Protein AF-A0A5K0XW70-F1 (afdb_monomer)

Secondary structure (DSSP, 8-state):
-HHHHHHHHHHHHHHHHHHHHHHHHTT-HHHHHHHHHHHHHHSPPPHHHHHHHHHHHHHTT-HHHHHHHHHHHHTT---S-SSSS--------HHHHHHHHHHHHHTT-HHHHHHHHHHHHHTTPPP-HHHHHHHHHHHHHTT-

InterPro domains:
  IPR002885 Pentatricopeptide repeat [PF01535] (95-124)
  IPR002885 Pentatricopeptide repeat [PF13812] (11-59)
  IPR002885 Pentatricopeptide repeat [PS51375] (93-127)
  IPR002885 Pentatricopeptide repeat [TIGR00756] (14-41)
  IPR002885 Pentatricopeptide repeat [TIGR00756] (48-70)
  IPR002885 Pentatricopeptide repeat [TIGR00756] (95-128)
  IPR011990 Tetratricopeptide-like helical domain superfamily [G3DSA:1.25.40.10] (1-143)
  IPR044645 Pentatricopeptide repeat-containing protein DG1/EMB2279-like [PTHR46935] (1-144)

Nearest PDB structures (foldseek):
  5i9h-assembly1_A  TM=7.753E-01  e=1.391E-04  unidentified
  5i9f-assembly1_A  TM=7.756E-01  e=3.583E-04  unidentified
  8ruy-assembly1_B  TM=4.006E-01  e=8.888E-01  Chlamydomonas reinhardtii
  5xw7-assembly5_E  TM=4.960E-01  e=3.408E+00  Enterobacter sp. CJF-002
  8qca-assembly1_B  TM=3.851E-01  e=4.830E+00  Saccharomyces cerevisiae

Structure (mmCIF, N/CA/C/O backbone):
data_AF-A0A5K0XW70-F1
#
_entry.id   AF-A0A5K0XW70-F1
#
loop_
_atom_site.group_PDB
_atom_site.id
_atom_site.type_symbol
_atom_site.label_atom_id
_atom_site.label_alt_id
_atom_site.label_comp_id
_atom_site.label_asym_id
_atom_site.label_entity_id
_atom_site.label_seq_id
_atom_site.pdbx_PDB_ins_code
_atom_site.Cartn_x
_atom_site.Cartn_y
_atom_site.Cartn_z
_atom_site.occupancy
_atom_site.B_iso_or_equiv
_atom_site.auth_seq_id
_atom_site.auth_comp_id
_atom_site.auth_asym_id
_atom_site.auth_atom_id
_atom_site.pdbx_PDB_model_num
ATOM 1 N N . VAL A 1 1 ? 20.753 13.650 -26.832 1.00 48.81 1 VAL A N 1
ATOM 2 C CA . VAL A 1 1 ? 20.951 12.312 -26.222 1.00 48.81 1 VAL A CA 1
ATOM 3 C C . VAL A 1 1 ? 19.886 12.012 -25.160 1.00 48.81 1 VAL A C 1
ATOM 5 O O . VAL A 1 1 ? 19.232 10.984 -25.264 1.00 48.81 1 VAL A O 1
ATOM 8 N N . ASP A 1 2 ? 19.569 12.938 -24.247 1.00 45.81 2 ASP A N 1
ATOM 9 C CA . ASP A 1 2 ? 18.563 12.726 -23.178 1.00 45.81 2 ASP A CA 1
ATOM 10 C C . ASP A 1 2 ? 17.142 12.362 -23.642 1.00 45.81 2 ASP A C 1
ATOM 12 O O . ASP A 1 2 ? 16.477 11.529 -23.021 1.00 45.81 2 ASP A O 1
ATOM 16 N N . LYS A 1 3 ? 16.663 12.943 -24.753 1.00 50.72 3 LYS A N 1
ATOM 17 C CA . LYS A 1 3 ? 15.357 12.580 -25.337 1.00 50.72 3 LYS A CA 1
ATOM 18 C C . LYS A 1 3 ? 15.330 11.127 -25.829 1.00 50.72 3 LYS A C 1
ATOM 20 O O . LYS A 1 3 ? 14.329 10.450 -25.628 1.00 50.72 3 LYS A O 1
ATOM 25 N N . ILE A 1 4 ? 16.431 10.636 -26.399 1.00 51.78 4 ILE A N 1
ATOM 26 C CA . ILE A 1 4 ? 16.546 9.263 -26.919 1.00 51.78 4 ILE A CA 1
ATOM 27 C C . ILE A 1 4 ? 16.569 8.265 -25.748 1.00 51.78 4 ILE A C 1
ATOM 29 O O . ILE A 1 4 ? 15.829 7.283 -25.759 1.00 51.78 4 ILE A O 1
ATOM 33 N N . CYS A 1 5 ? 17.299 8.580 -24.670 1.00 53.72 5 CYS A N 1
ATOM 34 C CA . CYS A 1 5 ? 17.317 7.769 -23.447 1.00 53.72 5 CYS A CA 1
ATOM 35 C C . CYS A 1 5 ? 15.946 7.709 -22.746 1.00 53.72 5 CYS A C 1
ATOM 37 O O . CYS A 1 5 ? 15.550 6.653 -22.251 1.00 53.72 5 CYS A O 1
ATOM 39 N N . LYS A 1 6 ? 15.180 8.812 -22.719 1.00 53.56 6 LYS A N 1
ATOM 40 C CA . LYS A 1 6 ? 13.810 8.821 -22.164 1.00 53.56 6 LYS A CA 1
ATOM 41 C C . LYS A 1 6 ? 12.832 7.982 -22.994 1.00 53.56 6 LYS A C 1
ATOM 43 O O . LYS A 1 6 ? 11.982 7.309 -22.409 1.00 53.56 6 LYS A O 1
ATOM 48 N N . VAL A 1 7 ? 12.954 7.998 -24.325 1.00 58.62 7 VAL A N 1
ATOM 49 C CA . VAL A 1 7 ? 12.111 7.189 -25.224 1.00 58.62 7 VAL A CA 1
ATOM 50 C C . VAL A 1 7 ? 12.408 5.697 -25.070 1.00 58.62 7 VAL A C 1
ATOM 52 O O . VAL A 1 7 ? 11.467 4.917 -25.069 1.00 58.62 7 VAL A O 1
ATOM 55 N N . ALA A 1 8 ? 13.661 5.296 -24.835 1.00 62.38 8 ALA A N 1
ATOM 56 C CA . ALA A 1 8 ? 14.010 3.893 -24.586 1.00 62.38 8 ALA A CA 1
ATOM 57 C C . ALA A 1 8 ? 13.582 3.383 -23.190 1.00 62.38 8 ALA A C 1
ATOM 59 O O . ALA A 1 8 ? 13.227 2.217 -23.032 1.00 62.38 8 ALA A O 1
ATOM 60 N N . ARG A 1 9 ? 13.564 4.250 -22.164 1.00 66.69 9 ARG A N 1
ATOM 61 C CA . ARG A 1 9 ? 13.218 3.858 -20.780 1.00 66.69 9 ARG A CA 1
ATOM 62 C C . ARG A 1 9 ? 11.725 3.615 -20.546 1.00 66.69 9 ARG A C 1
ATOM 64 O O . ARG A 1 9 ? 11.379 2.757 -19.741 1.00 66.69 9 ARG A O 1
ATOM 71 N N . LYS A 1 10 ? 10.831 4.348 -21.218 1.00 69.00 10 LYS A N 1
ATOM 72 C CA . LYS A 1 10 ? 9.374 4.178 -21.036 1.00 69.00 10 LYS A CA 1
ATOM 73 C C . LYS A 1 10 ? 8.872 2.778 -21.446 1.00 69.00 10 LYS A C 1
ATOM 75 O O . LYS A 1 10 ? 8.194 2.159 -20.628 1.00 69.00 10 LYS A O 1
ATOM 80 N N . PRO A 1 11 ? 9.220 2.244 -22.634 1.00 77.31 11 PRO A N 1
ATOM 81 C CA . PRO A 1 11 ? 8.897 0.869 -23.015 1.00 77.31 11 PRO A CA 1
ATOM 82 C C . PRO A 1 11 ? 9.453 -0.163 -22.031 1.00 77.31 11 PRO A C 1
ATOM 84 O O . PRO A 1 11 ? 8.779 -1.144 -21.725 1.00 77.31 11 PRO A O 1
ATOM 87 N N . LEU A 1 12 ? 10.647 0.088 -21.481 1.00 84.00 12 LEU A N 1
ATOM 88 C CA . LEU A 1 12 ? 11.265 -0.795 -20.497 1.00 84.00 12 LEU A CA 1
ATOM 89 C C . LEU A 1 12 ? 10.443 -0.861 -19.202 1.00 84.00 12 LEU A C 1
ATOM 91 O O . LEU A 1 12 ? 10.170 -1.953 -18.715 1.00 84.00 12 LEU A O 1
ATOM 95 N N . VAL A 1 13 ? 9.989 0.288 -18.684 1.00 87.06 13 VAL A N 1
ATOM 96 C CA . VAL A 1 13 ? 9.105 0.336 -17.506 1.00 87.06 13 VAL A CA 1
ATOM 97 C C . VAL A 1 13 ? 7.819 -0.447 -17.756 1.00 87.06 13 VAL A C 1
ATOM 99 O O . VAL A 1 13 ? 7.488 -1.312 -16.958 1.00 87.06 13 VAL A O 1
ATOM 102 N N . VAL A 1 14 ? 7.139 -0.211 -18.884 1.00 87.44 14 VAL A N 1
ATOM 103 C CA . VAL A 1 14 ? 5.890 -0.919 -19.228 1.00 87.44 14 VAL A CA 1
ATOM 104 C C . VAL A 1 14 ? 6.105 -2.432 -19.315 1.00 87.44 14 VAL A C 1
ATOM 106 O O . VAL A 1 14 ? 5.287 -3.193 -18.802 1.00 87.44 14 VAL A O 1
ATOM 109 N N . THR A 1 15 ? 7.220 -2.866 -19.909 1.00 90.38 15 THR A N 1
ATOM 110 C CA . THR A 1 15 ? 7.564 -4.291 -20.036 1.00 90.38 15 THR A CA 1
ATOM 111 C C . THR A 1 15 ? 7.757 -4.933 -18.665 1.00 90.38 15 THR A C 1
ATOM 113 O O . TH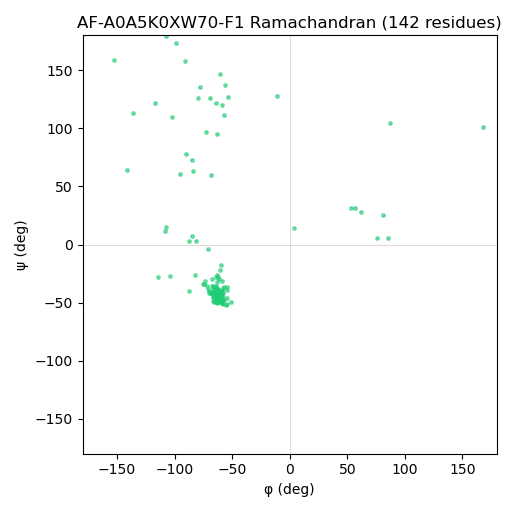R A 1 15 ? 7.126 -5.946 -18.372 1.00 90.38 15 THR A O 1
ATOM 116 N N . TYR A 1 16 ? 8.565 -4.324 -17.790 1.00 93.25 16 TYR A N 1
ATOM 117 C CA . TYR A 1 16 ? 8.768 -4.836 -16.433 1.00 93.25 16 TYR A CA 1
ATOM 118 C C . TYR A 1 16 ? 7.476 -4.835 -15.616 1.00 93.25 16 TYR A C 1
ATOM 120 O O . TYR A 1 16 ? 7.168 -5.844 -14.992 1.00 93.25 16 TYR A O 1
ATOM 128 N N . THR A 1 17 ? 6.686 -3.756 -15.651 1.00 91.00 17 THR A N 1
ATOM 129 C CA . THR A 1 17 ? 5.394 -3.708 -14.950 1.00 91.00 17 THR A CA 1
ATOM 130 C C . THR A 1 17 ? 4.456 -4.819 -15.435 1.00 91.00 17 THR A C 1
ATOM 132 O O . THR A 1 17 ? 3.777 -5.441 -14.622 1.00 91.00 17 THR A O 1
ATOM 135 N N . GLY A 1 18 ? 4.438 -5.107 -16.742 1.00 92.38 18 GLY A N 1
ATOM 136 C CA . GLY A 1 18 ? 3.666 -6.212 -17.313 1.00 92.38 18 GLY A CA 1
ATOM 137 C C . GLY A 1 18 ? 4.135 -7.587 -16.831 1.00 92.38 18 GLY A C 1
ATOM 138 O O . GLY A 1 18 ? 3.307 -8.405 -16.437 1.00 92.38 18 GLY A O 1
ATOM 139 N N . LEU A 1 19 ? 5.450 -7.824 -16.801 1.00 93.75 19 LEU A N 1
ATOM 140 C CA . LEU A 1 19 ? 6.033 -9.070 -16.290 1.00 93.75 19 LEU A CA 1
ATOM 141 C C . LEU A 1 19 ? 5.734 -9.271 -14.799 1.00 93.75 19 LEU A C 1
ATOM 143 O O . LEU A 1 19 ? 5.299 -10.350 -14.410 1.00 93.75 19 LEU A O 1
ATOM 147 N N . ILE A 1 20 ? 5.893 -8.224 -13.982 1.00 93.50 20 ILE A N 1
ATOM 148 C CA . ILE A 1 20 ? 5.551 -8.253 -12.551 1.00 93.50 20 ILE A CA 1
ATOM 149 C C . ILE A 1 20 ? 4.076 -8.628 -12.374 1.00 93.50 20 ILE A C 1
ATOM 151 O O . ILE A 1 20 ? 3.761 -9.529 -11.598 1.00 93.50 20 ILE A O 1
ATOM 155 N N . LYS A 1 21 ? 3.177 -7.989 -13.138 1.00 90.69 21 LYS A N 1
ATOM 156 C CA . LYS A 1 21 ? 1.743 -8.295 -13.101 1.00 90.69 21 LYS A CA 1
ATOM 157 C C . LYS A 1 21 ? 1.469 -9.760 -13.428 1.00 90.69 21 LYS A C 1
ATOM 159 O O . LYS A 1 21 ? 0.742 -10.408 -12.689 1.00 90.69 21 LYS A O 1
ATOM 164 N N . ALA A 1 22 ? 2.065 -10.288 -14.496 1.00 93.12 22 ALA A N 1
ATOM 165 C CA . ALA A 1 22 ? 1.877 -11.679 -14.902 1.00 93.12 22 ALA A CA 1
ATOM 166 C C . ALA A 1 22 ? 2.382 -12.674 -13.838 1.00 93.12 22 ALA A C 1
ATOM 168 O O . ALA A 1 22 ? 1.733 -13.690 -13.578 1.00 93.12 22 ALA A O 1
ATOM 169 N N . CYS A 1 23 ? 3.503 -12.374 -13.173 1.00 92.81 23 CYS A N 1
ATOM 170 C CA . CYS A 1 23 ? 3.988 -13.177 -12.051 1.00 92.81 23 CYS A CA 1
ATOM 171 C C . CYS A 1 23 ? 2.992 -13.176 -10.882 1.00 92.81 23 CYS A C 1
ATOM 173 O O . CYS A 1 23 ? 2.684 -14.233 -10.342 1.00 92.81 23 CYS A O 1
ATOM 175 N N . PHE A 1 24 ? 2.436 -12.019 -10.518 1.00 88.69 24 PHE A N 1
ATOM 176 C CA . PHE A 1 24 ? 1.458 -11.937 -9.430 1.00 88.69 24 PHE A CA 1
ATOM 177 C C . PHE A 1 24 ? 0.107 -12.563 -9.779 1.00 88.69 24 PHE A C 1
ATOM 179 O O . PHE A 1 24 ? -0.445 -13.290 -8.959 1.00 88.69 24 PHE A O 1
ATOM 186 N N . ASP A 1 25 ? -0.391 -12.369 -11.001 1.00 87.19 25 ASP A N 1
ATOM 187 C CA . ASP A 1 25 ? -1.634 -12.992 -11.474 1.00 87.19 25 ASP A CA 1
ATOM 188 C C . ASP A 1 25 ? -1.533 -14.531 -11.509 1.00 87.19 25 ASP A C 1
ATOM 190 O O . ASP A 1 25 ? -2.535 -15.221 -11.348 1.00 87.19 25 ASP A O 1
ATOM 194 N N . SER A 1 26 ? -0.323 -15.077 -11.690 1.00 90.19 26 SER A N 1
ATOM 195 C CA . SER A 1 26 ? -0.046 -16.522 -11.615 1.00 90.19 26 SER A CA 1
ATOM 196 C C . SER A 1 26 ? 0.276 -17.023 -10.199 1.00 90.19 26 SER A C 1
ATOM 198 O O . SER A 1 26 ? 0.580 -18.200 -10.021 1.00 90.19 26 SER A O 1
ATOM 200 N N . GLY A 1 27 ? 0.222 -16.150 -9.186 1.00 86.38 27 GLY A N 1
ATOM 201 C CA . GLY A 1 27 ? 0.523 -16.472 -7.787 1.00 86.38 27 GLY A CA 1
ATOM 202 C C . GLY A 1 27 ? 2.017 -16.610 -7.467 1.00 86.38 27 GLY A C 1
ATOM 203 O O . GLY A 1 27 ? 2.382 -16.960 -6.347 1.00 86.38 27 GLY A O 1
ATOM 204 N N . SER A 1 28 ? 2.900 -16.326 -8.427 1.00 91.12 28 SER A N 1
ATOM 205 C CA . SER A 1 28 ? 4.349 -16.465 -8.287 1.00 91.12 28 SER A CA 1
ATOM 206 C C . SER A 1 28 ? 4.995 -15.174 -7.772 1.00 91.12 28 SER A C 1
ATOM 208 O O . SER A 1 28 ? 5.603 -14.396 -8.513 1.00 91.12 28 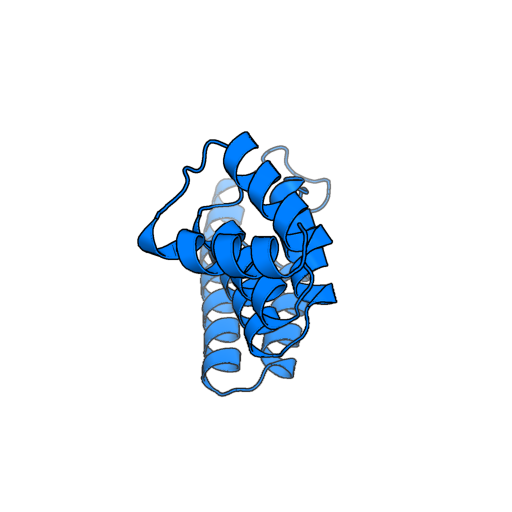SER A O 1
ATOM 210 N N . ILE A 1 29 ? 4.867 -14.945 -6.467 1.00 89.81 29 ILE A N 1
ATOM 211 C CA . ILE A 1 29 ? 5.363 -13.738 -5.787 1.00 89.81 29 ILE A CA 1
ATOM 212 C C . ILE A 1 29 ? 6.877 -13.610 -5.899 1.00 89.81 29 ILE A C 1
ATOM 214 O O . ILE A 1 29 ? 7.379 -12.528 -6.183 1.00 89.81 29 ILE A O 1
ATOM 218 N N . GLU A 1 30 ? 7.603 -14.709 -5.683 1.00 91.44 30 GLU A N 1
ATOM 219 C CA . GLU A 1 30 ? 9.068 -14.736 -5.695 1.00 91.44 30 GLU A CA 1
ATOM 220 C C . GLU A 1 30 ? 9.612 -14.257 -7.041 1.00 91.44 30 GLU A C 1
ATOM 222 O O . GLU A 1 30 ? 10.485 -13.389 -7.092 1.00 91.44 30 GLU A O 1
ATOM 227 N N . ASN A 1 31 ? 9.019 -14.738 -8.138 1.00 93.69 31 ASN A N 1
ATOM 228 C CA . ASN A 1 31 ? 9.366 -14.292 -9.482 1.00 93.69 31 ASN A CA 1
ATOM 229 C C . ASN A 1 31 ? 8.984 -12.823 -9.700 1.00 93.69 31 ASN A C 1
ATOM 231 O O . ASN A 1 31 ? 9.781 -12.064 -10.246 1.00 93.69 31 ASN A O 1
ATOM 235 N N . GLY A 1 32 ? 7.814 -12.384 -9.227 1.00 93.62 32 GLY A N 1
ATOM 236 C CA . GLY A 1 32 ? 7.415 -10.976 -9.313 1.00 93.62 32 GLY A CA 1
ATOM 237 C C . GLY A 1 32 ? 8.379 -10.045 -8.566 1.00 93.62 32 GLY A C 1
ATOM 238 O O . 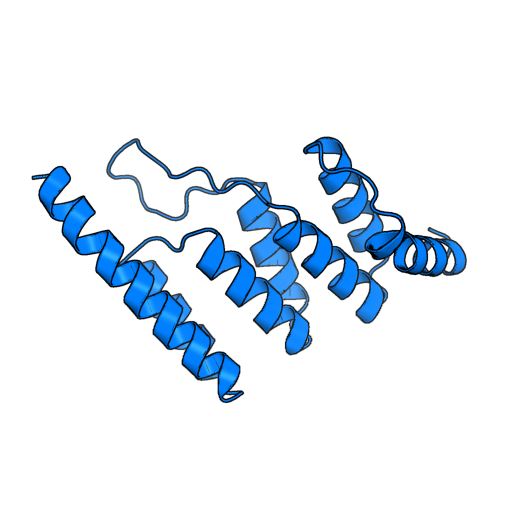GLY A 1 32 ? 8.805 -9.024 -9.110 1.00 93.62 32 GLY A O 1
ATOM 239 N N . MET A 1 33 ? 8.807 -10.432 -7.363 1.00 92.19 33 MET A N 1
ATOM 240 C CA . MET A 1 33 ? 9.821 -9.726 -6.576 1.00 92.19 33 MET A CA 1
ATOM 241 C C . MET A 1 33 ? 11.188 -9.734 -7.264 1.00 92.19 33 MET A C 1
ATOM 243 O O . MET A 1 33 ? 11.861 -8.703 -7.303 1.00 92.19 33 MET A O 1
ATOM 247 N N . TYR A 1 34 ? 11.596 -10.863 -7.849 1.00 93.56 34 TYR A N 1
ATOM 248 C CA . TYR A 1 34 ? 12.830 -10.958 -8.625 1.00 93.56 34 TYR A CA 1
ATOM 249 C C . TYR A 1 34 ? 12.820 -9.983 -9.807 1.00 93.56 34 TYR A C 1
ATOM 251 O O . TYR A 1 34 ? 13.761 -9.206 -9.979 1.00 93.56 34 TYR A O 1
ATOM 259 N N . VAL A 1 35 ? 11.732 -9.964 -10.583 1.00 93.94 35 VAL A N 1
ATOM 260 C CA . VAL A 1 35 ? 11.561 -9.061 -11.728 1.00 93.94 35 VAL A CA 1
ATOM 261 C C . VAL A 1 35 ? 11.555 -7.599 -11.273 1.00 93.94 35 VAL A C 1
ATOM 263 O O . VAL A 1 35 ? 12.207 -6.768 -11.904 1.00 93.94 35 VAL A O 1
ATOM 266 N N . TYR A 1 36 ? 10.894 -7.271 -10.160 1.00 92.44 36 TYR A N 1
ATOM 267 C CA . TYR A 1 36 ? 10.911 -5.925 -9.578 1.00 92.44 36 TYR A CA 1
ATOM 268 C C . TYR A 1 36 ? 12.316 -5.493 -9.127 1.00 92.44 36 TYR A C 1
ATOM 270 O O . TYR A 1 36 ? 12.785 -4.404 -9.467 1.00 92.44 36 TYR A O 1
ATOM 278 N N . ASN A 1 37 ? 13.042 -6.361 -8.425 1.00 90.44 37 ASN A N 1
ATOM 279 C CA . ASN A 1 37 ? 14.419 -6.093 -8.013 1.00 90.44 37 ASN A CA 1
ATOM 280 C C . ASN A 1 37 ? 15.350 -5.947 -9.220 1.00 90.44 37 ASN A C 1
ATOM 282 O O . ASN A 1 37 ? 16.251 -5.110 -9.208 1.00 90.44 37 ASN A O 1
ATOM 286 N N . HIS A 1 38 ? 15.117 -6.711 -10.287 1.00 90.00 38 HIS A N 1
ATOM 287 C CA . HIS A 1 38 ? 15.835 -6.548 -11.543 1.00 90.00 38 HIS A CA 1
ATOM 288 C C . HIS A 1 38 ? 15.510 -5.198 -12.194 1.00 90.00 38 HIS A C 1
ATOM 290 O O . HIS A 1 38 ? 16.427 -4.458 -12.540 1.00 90.00 38 HIS A O 1
ATOM 296 N N . MET A 1 39 ? 14.228 -4.823 -12.277 1.00 89.88 39 MET A N 1
ATOM 297 C CA . MET A 1 39 ? 13.767 -3.542 -12.819 1.00 89.88 39 MET A CA 1
ATOM 298 C C . MET A 1 39 ? 14.511 -2.364 -12.188 1.00 89.88 39 MET A C 1
ATOM 300 O O . MET A 1 39 ? 15.066 -1.553 -12.923 1.00 89.88 39 MET A O 1
ATOM 304 N N . THR A 1 40 ? 14.614 -2.314 -10.853 1.00 84.62 40 THR A N 1
ATOM 305 C CA . THR A 1 40 ? 15.269 -1.202 -10.130 1.00 84.62 40 THR A CA 1
ATOM 306 C C . THR A 1 40 ? 16.745 -0.982 -10.488 1.00 84.62 40 THR A C 1
ATOM 308 O O . THR A 1 40 ? 17.269 0.105 -10.246 1.00 84.62 40 THR A O 1
ATOM 311 N N . LYS A 1 41 ? 17.413 -1.967 -11.105 1.00 84.06 41 LYS A N 1
ATOM 312 C CA . LYS A 1 41 ? 18.791 -1.845 -11.610 1.00 84.06 41 LYS A CA 1
ATOM 313 C C . LYS A 1 41 ? 18.871 -1.180 -12.990 1.00 84.06 41 LYS A C 1
ATOM 315 O O . LYS A 1 41 ? 19.900 -0.596 -13.315 1.00 84.06 41 LYS A O 1
ATOM 320 N N . PHE A 1 42 ? 17.811 -1.261 -13.798 1.00 82.88 42 PHE A N 1
ATOM 321 C CA . PHE A 1 42 ? 17.803 -0.809 -15.200 1.00 82.88 42 PHE A CA 1
ATOM 322 C C . PHE A 1 42 ? 16.864 0.375 -15.462 1.00 82.88 42 PHE A C 1
ATOM 324 O O . PHE A 1 42 ? 17.106 1.168 -16.376 1.00 82.88 42 PHE A O 1
ATOM 331 N N . CYS A 1 43 ? 15.796 0.524 -14.678 1.00 83.88 43 CYS A N 1
ATOM 332 C CA . CYS A 1 43 ? 14.875 1.650 -14.752 1.00 83.88 43 CYS A CA 1
ATOM 333 C C . CYS A 1 43 ? 14.195 1.942 -13.407 1.00 83.88 43 CYS A C 1
ATOM 335 O O . CYS A 1 43 ? 14.095 1.097 -12.521 1.00 83.88 43 CYS A O 1
ATOM 337 N N . SER A 1 44 ? 13.708 3.173 -13.257 1.00 82.56 44 SER A N 1
ATOM 338 C CA . SER A 1 44 ? 12.964 3.585 -12.068 1.00 82.56 44 SER A CA 1
ATOM 339 C C . SER A 1 44 ? 11.512 3.102 -12.155 1.00 82.56 44 SER A C 1
ATOM 341 O O . SER A 1 44 ? 10.838 3.411 -13.146 1.00 82.56 44 SER A O 1
ATOM 343 N N . PRO A 1 45 ? 11.001 2.379 -11.142 1.00 85.75 45 PRO A N 1
ATOM 344 C CA . PRO A 1 45 ? 9.582 2.069 -11.054 1.00 85.75 45 PRO A CA 1
ATOM 345 C C . PRO A 1 45 ? 8.736 3.342 -10.969 1.00 85.75 45 PRO A C 1
ATOM 347 O O . PRO A 1 45 ? 9.148 4.349 -10.397 1.00 85.75 45 PRO A O 1
ATOM 350 N N . ASN A 1 46 ? 7.538 3.295 -11.548 1.00 86.81 46 ASN A N 1
ATOM 351 C CA . ASN A 1 46 ? 6.547 4.365 -11.437 1.00 86.81 46 ASN A CA 1
ATOM 352 C C . ASN A 1 46 ? 5.497 4.028 -10.365 1.00 86.81 46 ASN A C 1
ATOM 354 O O . ASN A 1 46 ? 5.455 2.908 -9.855 1.00 86.81 46 ASN A O 1
ATOM 358 N N . LEU A 1 47 ? 4.606 4.979 -10.062 1.00 88.25 47 LEU A N 1
ATOM 359 C CA . LEU A 1 47 ? 3.546 4.796 -9.061 1.00 88.25 47 LEU A CA 1
ATOM 360 C C . LEU A 1 47 ? 2.667 3.562 -9.331 1.00 88.25 47 LEU A C 1
ATOM 362 O O . LEU A 1 47 ? 2.298 2.859 -8.398 1.00 88.25 47 LEU A O 1
ATOM 366 N N . VAL A 1 48 ? 2.387 3.250 -10.602 1.00 89.69 48 VAL A N 1
ATOM 367 C CA . VAL A 1 48 ? 1.617 2.050 -10.980 1.00 89.69 48 VAL A CA 1
ATOM 368 C C . VAL A 1 48 ? 2.329 0.777 -10.524 1.00 89.69 48 VAL A C 1
ATOM 370 O O . VAL A 1 48 ? 1.706 -0.102 -9.934 1.00 89.69 48 VAL A O 1
ATOM 373 N N . THR A 1 49 ? 3.640 0.694 -10.754 1.00 91.06 49 THR A N 1
ATOM 374 C CA . THR A 1 49 ? 4.456 -0.445 -10.317 1.00 91.06 49 THR A CA 1
ATOM 375 C C . THR A 1 49 ? 4.508 -0.522 -8.793 1.00 91.06 49 THR A C 1
ATOM 377 O O . THR A 1 49 ? 4.346 -1.596 -8.226 1.00 91.06 49 THR A O 1
ATOM 380 N N . TYR A 1 50 ? 4.663 0.617 -8.116 1.00 91.62 50 TYR A N 1
ATOM 381 C CA . TYR A 1 50 ? 4.663 0.680 -6.655 1.00 91.62 50 TYR A CA 1
ATOM 382 C C . TYR A 1 50 ? 3.346 0.217 -6.034 1.00 91.62 50 TYR A C 1
ATOM 384 O O . TYR A 1 50 ? 3.361 -0.643 -5.160 1.00 91.62 50 TYR A O 1
ATOM 392 N N . ASN A 1 51 ? 2.210 0.719 -6.517 1.00 93.31 51 ASN A N 1
ATOM 393 C CA . ASN A 1 51 ? 0.892 0.307 -6.036 1.00 93.31 51 ASN A CA 1
ATOM 394 C C . ASN A 1 51 ? 0.617 -1.179 -6.316 1.00 93.31 51 ASN A C 1
ATOM 396 O O . ASN A 1 51 ? -0.049 -1.841 -5.523 1.00 93.31 51 ASN A O 1
ATOM 400 N N . MET A 1 52 ? 1.145 -1.722 -7.418 1.00 93.50 52 MET A N 1
ATOM 401 C CA . MET A 1 52 ? 1.072 -3.154 -7.712 1.00 93.50 52 MET A CA 1
ATOM 402 C C . MET A 1 52 ? 1.872 -3.984 -6.702 1.00 93.50 52 MET A C 1
ATOM 404 O O . MET A 1 52 ? 1.327 -4.926 -6.135 1.00 93.50 52 MET A O 1
ATOM 408 N N . MET A 1 53 ? 3.126 -3.608 -6.434 1.00 94.12 53 MET A N 1
ATOM 409 C CA . MET A 1 53 ? 3.959 -4.268 -5.421 1.00 94.12 53 MET A CA 1
ATOM 410 C C . MET A 1 53 ? 3.341 -4.168 -4.024 1.00 94.12 53 MET A C 1
ATOM 412 O O . MET A 1 53 ? 3.328 -5.148 -3.290 1.00 94.12 53 MET A O 1
ATOM 416 N N . LEU A 1 54 ? 2.778 -3.008 -3.676 1.00 94.81 54 LEU A N 1
ATOM 417 C CA . LEU A 1 54 ? 2.113 -2.785 -2.395 1.00 94.81 54 LEU A CA 1
ATOM 418 C C . LEU A 1 54 ? 0.953 -3.765 -2.196 1.00 94.81 54 LEU A C 1
ATOM 420 O O . LEU A 1 54 ? 0.893 -4.457 -1.185 1.00 94.81 54 LEU A O 1
ATOM 424 N N . LYS A 1 55 ? 0.070 -3.879 -3.196 1.00 93.69 55 LYS A N 1
ATOM 425 C CA . LYS A 1 55 ? -1.042 -4.838 -3.174 1.00 93.69 55 LYS A CA 1
ATOM 426 C C . LYS A 1 55 ? -0.564 -6.283 -3.095 1.00 93.69 55 LYS A C 1
ATOM 428 O O . LYS A 1 55 ? -1.187 -7.069 -2.391 1.00 93.69 55 LYS A O 1
ATOM 433 N N . ALA A 1 56 ? 0.518 -6.626 -3.792 1.00 92.38 56 ALA A N 1
ATOM 434 C CA . ALA A 1 56 ? 1.089 -7.966 -3.730 1.00 92.38 56 ALA A CA 1
ATOM 435 C C . ALA A 1 56 ? 1.601 -8.285 -2.318 1.00 92.38 56 ALA A C 1
ATOM 437 O O . ALA A 1 56 ? 1.204 -9.296 -1.749 1.00 92.38 56 ALA A O 1
ATOM 438 N N . TYR A 1 57 ? 2.392 -7.400 -1.704 1.00 93.06 57 TYR A N 1
ATOM 439 C CA . TYR A 1 57 ? 2.870 -7.614 -0.335 1.00 93.06 57 TYR A CA 1
ATOM 440 C C . TYR A 1 57 ? 1.722 -7.769 0.664 1.00 93.06 57 TYR A C 1
ATOM 442 O O . TYR A 1 57 ? 1.738 -8.698 1.469 1.00 93.06 57 TYR A O 1
ATOM 450 N N . VAL A 1 58 ? 0.687 -6.930 0.567 1.00 94.19 58 VAL A N 1
ATOM 451 C CA . VAL A 1 58 ? -0.506 -7.040 1.422 1.00 94.19 58 VAL A CA 1
ATOM 452 C C . VAL A 1 58 ? -1.258 -8.352 1.178 1.00 94.19 58 VAL A C 1
ATOM 454 O O . VAL A 1 58 ? -1.566 -9.066 2.128 1.00 94.19 58 VAL A O 1
ATOM 457 N N . GLY A 1 59 ? -1.495 -8.726 -0.084 1.00 91.00 59 GLY A N 1
ATOM 458 C CA . GLY A 1 59 ? -2.175 -9.976 -0.447 1.00 91.00 59 GLY A CA 1
ATOM 459 C C . GLY A 1 59 ? -1.448 -11.238 0.029 1.00 91.00 59 GLY A C 1
ATOM 460 O O . GLY A 1 59 ? -2.074 -12.280 0.214 1.00 91.00 59 GLY A O 1
ATOM 461 N N . HIS A 1 60 ? -0.144 -11.129 0.286 1.00 89.81 60 HIS A N 1
ATOM 462 C CA . HIS A 1 60 ? 0.705 -12.214 0.764 1.00 89.81 60 HIS A CA 1
ATOM 463 C C . HIS A 1 60 ? 1.131 -12.082 2.230 1.00 89.81 60 HIS A C 1
ATOM 465 O O . HIS A 1 60 ? 2.026 -12.803 2.665 1.00 89.81 60 HIS A O 1
ATOM 471 N N . ARG A 1 61 ? 0.466 -11.212 3.007 1.00 91.44 61 ARG A N 1
ATOM 472 C CA . ARG A 1 61 ? 0.724 -10.999 4.447 1.00 91.44 61 ARG A CA 1
ATOM 473 C C . ARG A 1 61 ? 2.176 -10.605 4.756 1.00 91.44 61 ARG A C 1
ATOM 475 O O . ARG A 1 61 ? 2.725 -10.937 5.803 1.00 91.44 61 ARG A O 1
ATOM 482 N N . MET A 1 62 ? 2.816 -9.896 3.827 1.00 92.88 62 MET A N 1
ATOM 483 C CA . MET A 1 62 ? 4.171 -9.356 3.963 1.00 92.88 62 MET A CA 1
ATOM 484 C C . MET A 1 62 ? 4.107 -7.898 4.438 1.00 92.88 62 MET A C 1
ATOM 486 O O . MET A 1 62 ? 4.532 -6.972 3.745 1.00 92.88 62 MET A O 1
ATOM 490 N N . PHE A 1 63 ? 3.528 -7.668 5.619 1.00 95.38 63 PHE A N 1
ATOM 491 C CA . PHE A 1 63 ? 3.231 -6.319 6.110 1.00 95.38 63 PHE A CA 1
ATOM 492 C C . PHE A 1 63 ? 4.448 -5.411 6.231 1.00 95.38 63 PHE A C 1
ATOM 494 O O . PHE A 1 63 ? 4.372 -4.238 5.881 1.00 95.38 63 PHE A O 1
ATOM 501 N N . ASN A 1 64 ? 5.578 -5.933 6.709 1.00 96.00 64 ASN A N 1
ATOM 502 C CA . ASN A 1 64 ? 6.782 -5.124 6.890 1.00 96.00 64 ASN A CA 1
ATOM 503 C C . ASN A 1 64 ? 7.330 -4.613 5.549 1.00 96.00 64 ASN A C 1
ATOM 505 O O . ASN A 1 64 ? 7.724 -3.450 5.457 1.00 96.00 64 ASN A O 1
ATOM 509 N N . ASP A 1 65 ? 7.285 -5.438 4.500 1.00 94.19 65 ASP A N 1
ATOM 510 C CA . ASP A 1 65 ? 7.670 -5.037 3.145 1.00 94.19 65 ASP A CA 1
ATOM 511 C C . ASP A 1 65 ? 6.676 -4.029 2.557 1.00 94.19 65 ASP A C 1
ATOM 513 O O . ASP A 1 65 ? 7.083 -3.018 1.976 1.00 94.19 65 ASP A O 1
ATOM 517 N N . ALA A 1 66 ? 5.372 -4.248 2.770 1.00 96.00 66 ALA A N 1
ATOM 518 C CA . ALA A 1 66 ? 4.325 -3.308 2.376 1.00 96.00 66 ALA A CA 1
ATOM 519 C C . ALA A 1 66 ? 4.504 -1.943 3.062 1.00 96.00 66 ALA A C 1
ATOM 521 O O . ALA A 1 66 ? 4.503 -0.906 2.398 1.00 96.00 66 ALA A O 1
ATOM 522 N N . LYS A 1 67 ? 4.743 -1.940 4.376 1.00 95.88 67 LYS A N 1
ATOM 523 C CA . LYS A 1 67 ? 5.017 -0.748 5.182 1.00 95.88 67 LYS A CA 1
ATOM 524 C C . LYS A 1 67 ? 6.272 -0.027 4.696 1.00 95.88 67 LYS A C 1
ATOM 526 O O . LYS A 1 67 ? 6.223 1.176 4.449 1.00 95.88 67 LYS A O 1
ATOM 531 N N . GLY A 1 68 ? 7.379 -0.743 4.501 1.00 93.94 68 GLY A N 1
ATOM 532 C CA . GLY A 1 68 ? 8.616 -0.158 3.979 1.00 93.94 68 GLY A CA 1
ATOM 533 C C . GLY A 1 68 ? 8.415 0.498 2.611 1.00 93.94 68 GLY A C 1
ATOM 534 O O . GLY A 1 68 ? 8.889 1.610 2.369 1.00 93.94 68 GLY A O 1
ATOM 535 N N . LEU A 1 69 ? 7.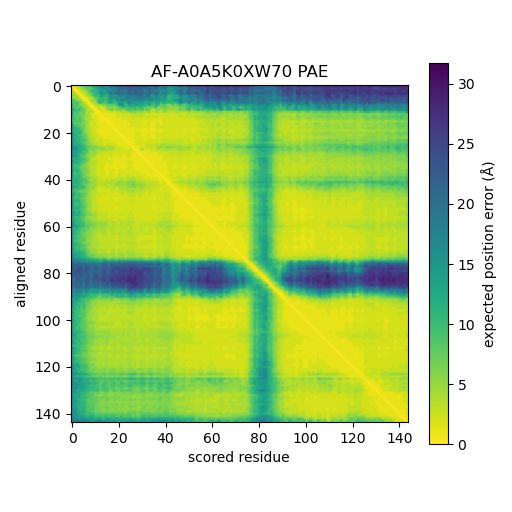653 -0.150 1.725 1.00 92.88 69 LEU A N 1
ATOM 536 C CA . LEU A 1 69 ? 7.322 0.402 0.415 1.00 92.88 69 LEU A CA 1
ATOM 537 C C . LEU A 1 69 ? 6.409 1.632 0.511 1.00 92.88 69 LEU A C 1
ATOM 539 O O . LEU A 1 69 ? 6.635 2.611 -0.196 1.00 92.88 69 LEU A O 1
ATOM 543 N N . PHE A 1 70 ? 5.405 1.602 1.384 1.00 94.94 70 PHE A N 1
ATOM 544 C CA . PHE A 1 70 ? 4.486 2.713 1.615 1.00 94.94 70 PHE A CA 1
ATOM 545 C C . PHE A 1 70 ? 5.214 3.978 2.075 1.00 94.94 70 PHE A C 1
ATOM 547 O O . PHE A 1 70 ? 5.052 5.037 1.465 1.00 94.94 70 PHE A O 1
ATOM 554 N N . TRP A 1 71 ? 6.073 3.862 3.091 1.00 92.38 71 TRP A N 1
ATOM 555 C CA . TRP A 1 71 ? 6.852 4.996 3.592 1.00 92.38 71 TRP A CA 1
ATOM 556 C C . TRP A 1 71 ? 7.818 5.530 2.536 1.00 92.38 71 TRP A C 1
ATOM 558 O O . TRP A 1 71 ? 7.917 6.740 2.352 1.00 92.38 71 TRP A O 1
ATOM 568 N N . LYS A 1 72 ? 8.411 4.646 1.728 1.00 87.88 72 LYS A N 1
ATOM 569 C CA . LYS A 1 72 ? 9.235 5.042 0.580 1.00 87.88 72 LYS A CA 1
ATOM 570 C C . LYS A 1 72 ? 8.466 5.878 -0.454 1.00 87.88 72 LYS A C 1
ATOM 572 O O . LYS A 1 72 ? 9.023 6.830 -1.000 1.00 87.88 72 LYS A O 1
ATOM 577 N N . ILE A 1 73 ? 7.205 5.530 -0.734 1.00 89.38 73 ILE A N 1
ATOM 578 C CA . ILE A 1 73 ? 6.329 6.307 -1.630 1.00 89.38 73 ILE A CA 1
ATOM 579 C C . ILE A 1 73 ? 5.982 7.660 -0.989 1.00 89.38 73 ILE A C 1
ATOM 581 O O . ILE A 1 73 ? 6.004 8.680 -1.675 1.00 89.38 73 ILE A O 1
ATOM 585 N N . LEU A 1 74 ? 5.685 7.681 0.314 1.00 87.25 74 LEU A N 1
ATOM 586 C CA . LEU A 1 74 ? 5.301 8.885 1.061 1.00 87.25 74 LEU A CA 1
ATOM 587 C C . LEU A 1 74 ? 6.424 9.906 1.239 1.00 87.25 74 LEU A C 1
ATOM 589 O O . LEU A 1 74 ? 6.184 11.107 1.152 1.00 87.25 74 LEU A O 1
ATOM 593 N N . GLU A 1 75 ? 7.638 9.445 1.516 1.00 82.44 75 GLU A N 1
ATOM 594 C CA . GLU A 1 75 ? 8.813 10.304 1.686 1.00 82.44 75 GLU A CA 1
ATOM 595 C C . GLU A 1 75 ? 9.271 10.918 0.354 1.00 82.44 75 GLU A C 1
ATOM 597 O O . GLU A 1 75 ? 10.174 11.752 0.325 1.00 82.44 75 GLU A O 1
ATOM 602 N N . GLY A 1 76 ? 8.629 10.543 -0.761 1.00 67.12 76 GLY A N 1
ATOM 603 C CA . GLY A 1 76 ? 8.977 11.021 -2.093 1.00 67.12 76 GLY A CA 1
ATOM 604 C C . GLY A 1 76 ? 10.393 10.618 -2.486 1.00 67.12 76 GLY A C 1
ATOM 605 O O . GLY A 1 76 ? 11.029 11.345 -3.251 1.00 67.12 76 GLY A O 1
ATOM 606 N N . ALA A 1 77 ? 10.892 9.500 -1.943 1.00 53.56 77 ALA A N 1
ATOM 607 C CA . ALA A 1 77 ? 12.272 9.082 -2.108 1.00 53.56 77 ALA A CA 1
ATOM 608 C C . ALA A 1 77 ? 12.635 9.027 -3.598 1.00 53.56 77 ALA A C 1
ATOM 610 O O . ALA A 1 77 ? 11.961 8.373 -4.400 1.00 53.56 77 ALA A O 1
ATOM 611 N N . GLU A 1 78 ? 13.719 9.709 -3.969 1.00 53.28 78 GLU A N 1
ATOM 612 C CA . GLU A 1 78 ? 14.316 9.611 -5.296 1.00 53.28 78 GLU A CA 1
ATOM 613 C C . GLU A 1 78 ? 14.819 8.178 -5.511 1.00 53.28 78 GLU A C 1
ATOM 615 O O . GLU A 1 78 ? 15.925 7.808 -5.118 1.00 53.28 78 GLU A O 1
ATOM 620 N N . VAL A 1 79 ? 14.006 7.328 -6.138 1.00 48.62 79 VAL A N 1
ATOM 621 C CA . VAL A 1 79 ? 14.436 5.976 -6.516 1.00 48.62 79 VAL A CA 1
ATOM 622 C C . VAL A 1 79 ? 15.144 6.044 -7.864 1.00 48.62 79 VAL A C 1
ATOM 624 O O . VAL A 1 79 ? 14.611 5.673 -8.911 1.00 48.62 79 VAL A O 1
ATOM 627 N N . GLY A 1 80 ? 16.359 6.588 -7.835 1.00 46.16 80 GLY A N 1
ATOM 628 C CA . GLY A 1 80 ? 17.225 6.700 -9.001 1.00 46.16 80 GLY A CA 1
ATOM 629 C C . GLY A 1 80 ? 18.418 7.620 -8.761 1.00 46.16 80 GLY A C 1
ATOM 630 O O . GLY A 1 80 ? 18.286 8.832 -8.827 1.00 46.16 80 GLY A O 1
ATOM 631 N N . SER A 1 81 ? 19.570 7.003 -8.499 1.00 40.25 81 SER A N 1
ATOM 632 C CA . SER A 1 81 ? 20.945 7.521 -8.543 1.00 40.25 81 SER A CA 1
ATOM 633 C C . SER A 1 81 ? 21.167 8.901 -9.198 1.00 40.25 81 SER A C 1
ATOM 635 O O . SER A 1 81 ? 20.810 9.080 -10.357 1.00 40.25 81 SER A O 1
ATOM 637 N N . LYS A 1 82 ? 21.841 9.796 -8.451 1.00 44.56 82 LYS A N 1
ATOM 638 C CA . LYS A 1 82 ? 22.716 10.970 -8.742 1.00 44.56 82 LYS A CA 1
ATOM 639 C C . LYS A 1 82 ? 22.987 11.494 -10.177 1.00 44.56 82 LYS A C 1
ATOM 641 O O . LYS A 1 82 ? 23.887 12.312 -10.340 1.00 44.56 82 LYS A O 1
ATOM 646 N N . VAL A 1 83 ? 22.266 11.124 -11.227 1.00 49.09 83 VAL A N 1
ATOM 647 C CA . VAL A 1 83 ? 22.534 11.599 -12.591 1.00 49.09 83 VAL A CA 1
ATOM 648 C C . VAL A 1 83 ? 21.220 11.977 -13.265 1.00 49.09 83 VAL A C 1
ATOM 650 O O . VAL A 1 83 ? 20.394 11.129 -13.589 1.00 49.09 83 VAL A O 1
ATOM 653 N N . THR A 1 84 ? 21.091 13.279 -13.526 1.00 40.25 84 THR A N 1
ATOM 654 C CA . THR A 1 84 ? 19.977 14.027 -14.145 1.00 40.25 84 THR A CA 1
ATOM 655 C C . THR A 1 84 ? 18.885 14.501 -13.176 1.00 40.25 84 THR A C 1
ATOM 657 O O . THR A 1 84 ? 18.034 13.741 -12.728 1.00 40.25 84 THR A O 1
ATOM 660 N N . GLY A 1 85 ? 18.909 15.809 -12.882 1.00 41.75 85 GLY A N 1
ATOM 661 C CA . GLY A 1 85 ? 17.994 16.544 -11.999 1.00 41.75 85 GLY A CA 1
ATOM 662 C C . GLY A 1 85 ? 16.561 16.670 -12.522 1.00 41.75 85 GLY A C 1
ATOM 663 O O . GLY A 1 85 ? 16.050 17.767 -12.719 1.00 41.75 85 GLY A O 1
ATOM 664 N N . SER A 1 86 ? 15.895 15.541 -12.741 1.00 49.03 86 SER A N 1
ATOM 665 C CA . SER A 1 86 ? 14.443 15.476 -12.889 1.00 49.03 86 SER A CA 1
ATOM 666 C C . SER A 1 86 ? 13.928 14.214 -12.195 1.00 49.03 86 SER A C 1
ATOM 668 O O . SER A 1 86 ? 13.453 13.288 -12.857 1.00 49.03 86 SER A O 1
ATOM 670 N N . GLY A 1 87 ? 14.094 14.151 -10.870 1.00 51.47 87 GLY A N 1
ATOM 671 C CA . GLY A 1 87 ? 13.514 13.104 -10.035 1.00 51.47 87 GLY A CA 1
ATOM 672 C C . GLY A 1 87 ? 11.997 13.122 -10.188 1.00 51.47 87 GLY A C 1
ATOM 673 O O . GLY A 1 87 ? 11.345 14.143 -9.963 1.00 51.47 87 GLY A O 1
ATOM 674 N N . GLN A 1 88 ? 11.419 12.013 -10.643 1.00 54.34 88 GLN A N 1
ATOM 675 C CA . GLN A 1 88 ? 9.972 11.881 -10.704 1.00 54.34 88 GLN A CA 1
ATOM 676 C C . GLN A 1 88 ? 9.487 11.711 -9.264 1.00 54.34 88 GLN A C 1
ATOM 678 O O . GLN A 1 88 ? 9.569 10.617 -8.713 1.00 54.34 88 GLN A O 1
ATOM 683 N N . LYS A 1 89 ? 9.056 12.812 -8.638 1.00 65.06 89 LYS A N 1
ATOM 684 C CA . LYS A 1 89 ? 8.527 12.798 -7.274 1.00 65.06 89 LYS A CA 1
ATOM 685 C C . LYS A 1 89 ? 7.344 11.833 -7.224 1.00 65.06 89 LYS A C 1
ATOM 687 O O . LYS A 1 89 ? 6.313 12.080 -7.851 1.00 65.06 89 LYS A O 1
ATOM 692 N N . LEU A 1 90 ? 7.519 10.716 -6.526 1.00 73.62 90 LEU A N 1
ATOM 693 C CA . LEU A 1 90 ? 6.426 9.801 -6.235 1.00 73.62 90 LEU A CA 1
ATOM 694 C C . LEU A 1 90 ? 5.505 10.507 -5.244 1.00 73.62 90 LEU A C 1
ATOM 696 O O . LEU A 1 90 ? 5.956 11.015 -4.222 1.00 73.62 90 LEU A O 1
ATOM 700 N N . MET A 1 91 ? 4.226 10.587 -5.589 1.00 80.31 91 MET A N 1
ATOM 701 C CA . MET A 1 91 ? 3.186 11.105 -4.712 1.00 80.31 91 MET A CA 1
ATOM 702 C C . MET A 1 91 ? 2.232 9.947 -4.459 1.00 80.31 91 MET A C 1
ATOM 704 O O . MET A 1 91 ? 1.714 9.370 -5.417 1.00 80.31 91 MET A O 1
ATOM 708 N N . ALA A 1 92 ? 2.044 9.590 -3.189 1.00 88.06 92 ALA A N 1
ATOM 709 C CA . ALA A 1 92 ? 1.055 8.594 -2.797 1.00 88.06 92 ALA A CA 1
ATOM 710 C C . ALA A 1 92 ? -0.329 9.017 -3.303 1.00 88.06 92 ALA A C 1
ATOM 712 O O . ALA A 1 92 ? -0.680 10.196 -3.205 1.00 88.06 92 ALA A O 1
ATOM 713 N N . ASP A 1 93 ? -1.097 8.063 -3.832 1.00 90.75 93 ASP A N 1
ATOM 714 C CA . ASP A 1 93 ? -2.480 8.267 -4.258 1.00 90.75 93 ASP A CA 1
ATOM 715 C C . ASP A 1 93 ? -3.473 7.598 -3.297 1.00 90.75 93 ASP A C 1
ATOM 717 O O . ASP A 1 93 ? -3.101 6.956 -2.311 1.00 90.75 93 ASP A O 1
ATOM 721 N N . SER A 1 94 ? -4.768 7.737 -3.583 1.00 91.50 94 SER A N 1
ATOM 722 C CA . SER A 1 94 ? -5.811 7.084 -2.787 1.00 91.50 94 SER A CA 1
ATOM 723 C C . SER A 1 94 ? -5.645 5.558 -2.761 1.00 91.50 94 SER A C 1
ATOM 725 O O . SER A 1 94 ? -5.954 4.932 -1.750 1.00 91.50 94 SER A O 1
ATOM 727 N N . ILE A 1 95 ? -5.119 4.941 -3.828 1.00 91.94 95 ILE A N 1
ATOM 728 C CA . ILE A 1 95 ? -4.862 3.495 -3.852 1.00 91.94 95 ILE A CA 1
ATOM 729 C C . ILE A 1 95 ? -3.766 3.153 -2.842 1.00 91.94 95 ILE A C 1
ATOM 731 O O . ILE A 1 95 ? -3.939 2.198 -2.087 1.00 91.94 95 ILE A O 1
ATOM 735 N N . THR A 1 96 ? -2.685 3.935 -2.791 1.00 94.38 96 THR A N 1
ATOM 736 C CA . THR A 1 96 ? -1.586 3.764 -1.833 1.00 94.38 96 THR A CA 1
ATOM 737 C C . THR A 1 96 ? -2.097 3.776 -0.387 1.00 94.38 96 THR A C 1
ATOM 739 O O . THR A 1 96 ? -1.839 2.833 0.359 1.00 94.38 96 THR A O 1
ATOM 742 N N . PHE A 1 97 ? -2.869 4.799 -0.000 1.00 95.69 97 PHE A N 1
ATOM 743 C CA . PHE A 1 97 ? -3.406 4.913 1.363 1.00 95.69 97 PHE A CA 1
ATOM 744 C C . PHE A 1 97 ? -4.430 3.829 1.686 1.00 95.69 97 PHE A C 1
ATOM 746 O O . PHE A 1 97 ? -4.304 3.161 2.708 1.00 95.69 97 PHE A O 1
ATOM 753 N N . ASN A 1 98 ? -5.414 3.611 0.808 1.00 95.19 98 ASN A N 1
ATOM 754 C CA . ASN A 1 98 ? -6.466 2.624 1.055 1.00 95.19 98 ASN A CA 1
ATOM 755 C C . ASN A 1 98 ? -5.884 1.216 1.216 1.00 95.19 98 ASN A C 1
ATOM 757 O O . ASN A 1 98 ? -6.287 0.499 2.124 1.00 95.19 98 ASN A O 1
ATOM 761 N N . THR A 1 99 ? -4.898 0.852 0.388 1.00 96.06 99 THR A N 1
ATOM 762 C CA . THR A 1 99 ? -4.245 -0.463 0.467 1.00 96.06 99 THR A CA 1
ATOM 763 C C . THR A 1 99 ? -3.556 -0.659 1.821 1.00 96.06 99 THR A C 1
ATOM 765 O O . THR A 1 99 ? -3.686 -1.727 2.412 1.00 96.06 99 THR A O 1
ATOM 768 N N . MET A 1 100 ? -2.866 0.359 2.354 1.00 97.44 100 MET A N 1
ATOM 769 C CA . MET A 1 100 ? -2.235 0.229 3.673 1.00 97.44 100 MET A CA 1
ATOM 770 C C . MET A 1 100 ? -3.212 0.295 4.838 1.00 97.44 100 MET A C 1
ATOM 772 O O . MET A 1 100 ? -2.996 -0.414 5.815 1.00 97.44 100 MET A O 1
ATOM 776 N N . LEU A 1 101 ? -4.288 1.080 4.753 1.00 96.50 101 LEU A N 1
ATOM 777 C CA . LEU A 1 101 ? -5.338 1.071 5.777 1.00 96.50 101 LEU A CA 1
ATOM 778 C C . LEU A 1 101 ? -6.000 -0.309 5.876 1.00 96.50 101 LEU A C 1
ATOM 780 O O . LEU A 1 101 ? -6.167 -0.832 6.975 1.00 96.50 101 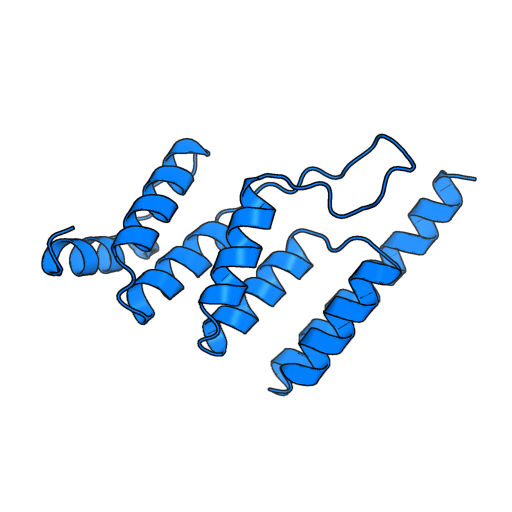LEU A O 1
ATOM 784 N N . GLU A 1 102 ? -6.317 -0.922 4.732 1.00 95.19 102 GLU A N 1
ATOM 785 C CA . GLU A 1 102 ? -6.841 -2.291 4.664 1.00 95.19 102 GLU A CA 1
ATOM 786 C C . GLU A 1 102 ? -5.841 -3.302 5.246 1.00 95.19 102 GLU A C 1
ATOM 788 O O . GLU A 1 102 ? -6.232 -4.160 6.035 1.00 95.19 102 GLU A O 1
ATOM 793 N N . ALA A 1 103 ? -4.548 -3.170 4.927 1.00 96.75 103 ALA A N 1
ATOM 794 C CA . ALA A 1 103 ? -3.499 -4.032 5.474 1.00 96.75 103 ALA A CA 1
ATOM 795 C C . ALA A 1 103 ? -3.363 -3.908 6.998 1.00 96.75 103 ALA A C 1
ATOM 797 O O . ALA A 1 103 ? -3.251 -4.914 7.693 1.00 96.75 103 ALA A O 1
ATOM 798 N N . CYS A 1 104 ? -3.393 -2.679 7.526 1.00 97.25 104 CYS A N 1
ATOM 799 C CA . CYS A 1 104 ? -3.293 -2.444 8.963 1.00 97.25 104 CYS A CA 1
ATOM 800 C C . CYS A 1 104 ? -4.487 -3.042 9.705 1.00 97.25 104 CYS A C 1
ATOM 802 O O . CYS A 1 104 ? -4.290 -3.671 10.738 1.00 97.25 104 CYS A O 1
ATOM 804 N N . ALA A 1 105 ? -5.703 -2.895 9.173 1.00 95.00 105 ALA A N 1
ATOM 805 C CA . ALA A 1 105 ? -6.890 -3.494 9.775 1.00 95.00 105 ALA A CA 1
ATOM 806 C C . ALA A 1 105 ? -6.849 -5.031 9.724 1.00 95.00 105 ALA A C 1
ATOM 808 O O . ALA A 1 105 ? -7.105 -5.684 10.731 1.00 95.00 105 ALA A O 1
ATOM 809 N N . ALA A 1 106 ? -6.458 -5.617 8.585 1.00 93.62 106 ALA A N 1
ATOM 810 C CA . ALA A 1 106 ? -6.381 -7.071 8.414 1.00 93.62 106 ALA A CA 1
ATOM 811 C C . ALA A 1 106 ? -5.350 -7.752 9.335 1.00 93.62 106 ALA A C 1
ATOM 813 O O . ALA A 1 106 ? -5.496 -8.933 9.649 1.00 93.62 106 ALA A O 1
ATOM 814 N N . GLU A 1 107 ? -4.313 -7.022 9.751 1.00 94.69 107 GLU A N 1
ATOM 815 C CA . GLU A 1 107 ? -3.275 -7.497 10.674 1.00 94.69 107 GLU A CA 1
ATOM 816 C C . GLU A 1 107 ? -3.363 -6.875 12.077 1.00 94.69 107 GLU A C 1
ATOM 818 O O . GLU A 1 107 ? -2.427 -7.007 12.871 1.00 94.69 107 GLU A O 1
ATOM 823 N N . GLU A 1 108 ? -4.466 -6.180 12.378 1.00 94.81 108 GLU A N 1
ATOM 824 C CA . GLU A 1 108 ? -4.736 -5.512 13.660 1.00 94.81 108 GLU A CA 1
ATOM 825 C C . GLU A 1 108 ? -3.605 -4.557 14.111 1.00 94.81 108 GLU A C 1
ATOM 827 O O . GLU A 1 108 ? -3.343 -4.343 15.296 1.00 94.81 108 GLU A O 1
ATOM 832 N N . LYS A 1 109 ? -2.908 -3.946 13.146 1.00 96.50 109 LYS A N 1
ATOM 833 C CA . LYS A 1 109 ? -1.835 -2.964 13.356 1.00 96.50 109 LYS A CA 1
ATOM 834 C C . LYS A 1 109 ? -2.414 -1.568 13.549 1.00 96.50 109 LYS A C 1
ATOM 836 O O . LYS A 1 109 ? -2.171 -0.668 12.750 1.00 96.50 109 LYS A O 1
ATOM 841 N N . TRP A 1 110 ? -3.189 -1.379 14.610 1.00 95.50 110 TRP A N 1
ATOM 842 C CA . TRP A 1 110 ? -3.978 -0.159 14.782 1.00 95.50 110 TRP A CA 1
ATOM 843 C C . TRP A 1 110 ? -3.156 1.118 15.018 1.00 95.50 110 TRP A C 1
ATOM 845 O O . TRP A 1 110 ? -3.564 2.185 14.571 1.00 95.50 110 TRP A O 1
ATOM 855 N N . ASP A 1 111 ? -1.973 1.015 15.632 1.00 95.25 111 ASP A N 1
ATOM 856 C CA . ASP A 1 111 ? -1.024 2.141 15.718 1.00 95.25 111 ASP A CA 1
ATOM 857 C C . ASP A 1 111 ? -0.576 2.622 14.331 1.00 95.25 111 ASP A C 1
ATOM 859 O O . ASP A 1 111 ? -0.513 3.819 14.049 1.00 95.25 111 ASP A O 1
ATOM 863 N N . GLU A 1 112 ? -0.299 1.677 13.429 1.00 96.19 112 GLU A N 1
ATOM 864 C CA . GLU A 1 112 ? 0.052 2.009 12.051 1.00 96.19 112 GLU A CA 1
ATOM 865 C C . GLU A 1 112 ? -1.174 2.523 11.290 1.00 96.19 112 GLU A C 1
ATOM 867 O O . GLU A 1 112 ? -1.054 3.474 10.523 1.00 96.19 112 GLU A O 1
ATOM 872 N N . PHE A 1 113 ? -2.356 1.943 11.533 1.00 97.00 113 PHE A N 1
ATOM 873 C CA . PHE A 1 113 ? -3.612 2.396 10.937 1.00 97.00 113 PHE A CA 1
ATOM 874 C C . PHE A 1 113 ? -3.853 3.882 11.215 1.00 97.00 113 PHE A C 1
ATOM 876 O O . PHE A 1 113 ? -4.091 4.647 10.280 1.00 97.00 113 PHE A O 1
ATOM 883 N N . GLU A 1 114 ? -3.756 4.299 12.480 1.00 94.88 114 GLU A N 1
ATOM 884 C CA . GLU A 1 114 ? -3.933 5.694 12.880 1.00 94.88 114 GLU A CA 1
ATOM 885 C C . GLU A 1 114 ? -2.911 6.599 12.179 1.00 94.88 114 GLU A C 1
ATOM 887 O O . GLU A 1 114 ? -3.282 7.608 11.573 1.00 94.88 114 GLU A O 1
ATOM 892 N N . CYS A 1 115 ? -1.636 6.198 12.176 1.00 95.12 115 CYS A N 1
ATOM 893 C CA . CYS A 1 115 ? -0.565 6.942 11.521 1.00 95.12 115 CYS A CA 1
ATOM 894 C C . CYS A 1 115 ? -0.822 7.127 10.013 1.00 95.12 115 CYS A C 1
ATOM 896 O O . CYS A 1 115 ? -0.749 8.242 9.484 1.00 95.12 115 CYS A O 1
ATOM 898 N N . VAL A 1 116 ? -1.180 6.046 9.312 1.00 95.69 116 VAL A N 1
ATOM 899 C CA . VAL A 1 116 ? -1.512 6.055 7.879 1.00 95.69 116 VAL A CA 1
ATOM 900 C C . VAL A 1 116 ? -2.735 6.933 7.615 1.00 95.69 116 VAL A C 1
ATOM 902 O O . VAL A 1 116 ? -2.731 7.722 6.666 1.00 95.69 116 VAL A O 1
ATOM 905 N N . TYR A 1 117 ? -3.767 6.836 8.455 1.00 95.00 117 TYR A N 1
ATOM 906 C CA . TYR A 1 117 ? -5.010 7.587 8.307 1.00 95.00 117 TYR A CA 1
ATOM 907 C C . TYR A 1 117 ? -4.792 9.094 8.494 1.00 95.00 117 TYR A C 1
ATOM 909 O O . TYR A 1 117 ? -5.203 9.893 7.652 1.00 95.00 117 TYR A O 1
ATOM 917 N N . GLN A 1 118 ? -4.057 9.504 9.530 1.00 93.69 118 GLN A N 1
ATOM 918 C CA . GLN A 1 118 ? -3.677 10.905 9.729 1.00 93.69 118 GLN A CA 1
ATOM 919 C C . GLN A 1 118 ? -2.848 11.436 8.550 1.00 93.69 118 GLN A C 1
ATOM 921 O O . GLN A 1 118 ? -3.069 12.550 8.065 1.00 93.69 118 GLN A O 1
ATOM 926 N N . ARG A 1 119 ? -1.916 10.625 8.032 1.00 93.69 119 ARG A N 1
ATOM 927 C CA . ARG A 1 119 ? -1.080 10.999 6.886 1.00 93.69 119 ARG A CA 1
ATOM 928 C C . ARG A 1 119 ? -1.889 11.143 5.598 1.00 93.69 119 ARG A C 1
ATOM 930 O O . ARG A 1 119 ? -1.570 12.030 4.805 1.00 93.69 119 ARG A O 1
ATOM 937 N N . MET A 1 120 ? -2.920 10.321 5.402 1.00 94.56 120 MET A N 1
ATOM 938 C CA . MET A 1 120 ? -3.874 10.436 4.296 1.00 94.56 120 MET A CA 1
ATOM 939 C C . MET A 1 120 ? -4.559 11.810 4.322 1.00 94.56 120 MET A C 1
ATOM 941 O O . MET A 1 120 ? -4.496 12.541 3.331 1.00 94.56 120 MET A O 1
ATOM 945 N N . LEU A 1 121 ? -5.114 12.199 5.477 1.00 92.81 121 LEU A N 1
ATOM 946 C CA . LEU A 1 121 ? -5.775 13.497 5.660 1.00 92.81 121 LEU A CA 1
ATOM 947 C C . LEU A 1 121 ? -4.808 14.672 5.448 1.00 92.81 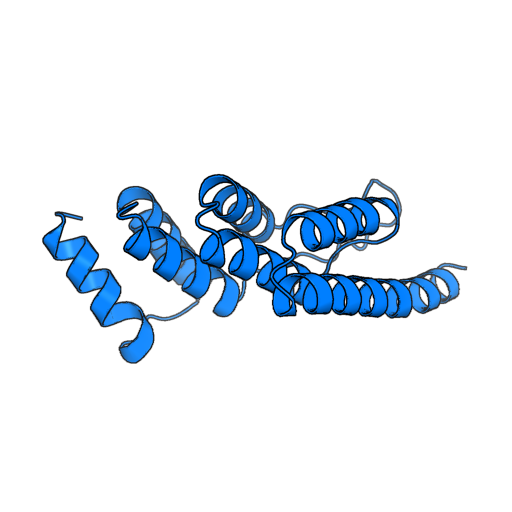121 LEU A C 1
ATOM 949 O O . LEU A 1 121 ? -5.128 15.621 4.736 1.00 92.81 121 LEU A O 1
ATOM 953 N N . HIS A 1 122 ? -3.590 14.584 5.993 1.00 91.19 122 HIS A N 1
ATOM 954 C CA . HIS A 1 122 ? -2.557 15.611 5.822 1.00 91.19 122 HIS A CA 1
ATOM 955 C C . HIS A 1 122 ? -2.152 15.817 4.349 1.00 91.19 122 HIS A C 1
ATOM 957 O O . HIS A 1 122 ? -1.766 16.915 3.958 1.00 91.19 122 HIS A O 1
ATOM 963 N N . HIS A 1 123 ? -2.229 14.779 3.509 1.00 88.50 123 HIS A N 1
ATOM 964 C CA . HIS A 1 123 ? -1.969 14.890 2.066 1.00 88.50 123 HIS A CA 1
ATOM 965 C C . HIS A 1 123 ? -3.190 15.344 1.251 1.00 88.50 123 HIS A C 1
ATOM 967 O O . HIS A 1 123 ? -3.126 15.368 0.023 1.00 88.50 123 HIS A O 1
ATOM 973 N N . GLY A 1 124 ? -4.287 15.728 1.911 1.00 89.69 124 GLY A N 1
ATOM 974 C CA . GLY A 1 124 ? -5.491 16.260 1.274 1.00 89.69 124 GLY A CA 1
ATOM 975 C C . GLY A 1 124 ? -6.483 15.198 0.794 1.00 89.69 124 GLY A C 1
ATOM 976 O O . GLY A 1 124 ? -7.488 15.546 0.171 1.00 89.69 124 GLY A O 1
ATOM 977 N N . TYR A 1 125 ? -6.240 13.918 1.087 1.00 91.25 125 TYR A N 1
ATOM 978 C CA . TYR A 1 125 ? -7.196 12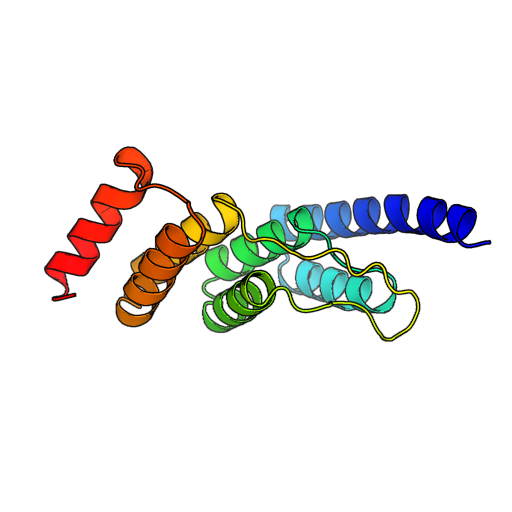.851 0.800 1.00 91.25 125 TYR A CA 1
ATOM 979 C C . TYR A 1 125 ? -8.307 12.849 1.847 1.00 91.25 125 TYR A C 1
ATOM 981 O O . TYR A 1 125 ? -8.053 12.984 3.040 1.00 91.25 125 TYR A O 1
ATOM 989 N N . GLN A 1 126 ? -9.546 12.710 1.388 1.00 89.12 126 GLN A N 1
ATOM 990 C CA . GLN A 1 126 ? -10.730 12.827 2.234 1.00 89.12 126 GLN A CA 1
ATOM 991 C C . GLN A 1 126 ? -11.158 11.477 2.809 1.00 89.12 126 GLN A C 1
ATOM 993 O O . GLN A 1 126 ? -10.876 10.421 2.236 1.00 89.12 126 GLN A O 1
ATOM 998 N N . PHE A 1 127 ? -11.897 11.537 3.916 1.00 90.12 127 PHE A N 1
ATOM 999 C CA . PHE A 1 127 ? -12.620 10.387 4.443 1.00 90.12 127 PHE A CA 1
ATOM 1000 C C . PHE A 1 127 ? -13.697 9.937 3.450 1.00 90.12 127 PHE A C 1
ATOM 1002 O O . PHE A 1 127 ? -14.601 10.697 3.098 1.00 90.12 127 PHE A O 1
ATOM 1009 N N . ASP A 1 128 ? -13.610 8.685 3.018 1.00 90.94 128 ASP A N 1
ATOM 1010 C CA . ASP A 1 128 ? -14.617 8.015 2.207 1.00 90.94 128 ASP A CA 1
ATOM 1011 C C . ASP A 1 128 ? -15.419 7.090 3.122 1.00 90.94 128 ASP A C 1
ATOM 1013 O O . ASP A 1 128 ? -14.926 6.060 3.580 1.00 90.94 128 ASP A O 1
ATOM 1017 N N . VAL A 1 129 ? -16.683 7.439 3.371 1.00 89.50 129 VAL A N 1
ATOM 1018 C CA . VAL A 1 129 ? -17.574 6.673 4.257 1.00 89.50 129 VAL A CA 1
ATOM 1019 C C . VAL A 1 129 ? -17.656 5.199 3.843 1.00 89.50 129 VAL A C 1
ATOM 1021 O O . VAL A 1 129 ? -17.662 4.315 4.696 1.00 89.50 129 VAL A O 1
ATOM 1024 N N . LYS A 1 130 ? -17.691 4.897 2.541 1.00 90.06 130 LYS A N 1
ATOM 1025 C CA . LYS A 1 130 ? -17.831 3.524 2.043 1.00 90.06 130 LYS A CA 1
ATOM 1026 C C . LYS A 1 130 ? -16.558 2.707 2.267 1.00 90.06 130 LYS A C 1
ATOM 1028 O O . LYS A 1 130 ? -16.655 1.507 2.520 1.00 90.06 130 LYS A O 1
ATOM 1033 N N . ARG A 1 131 ? -15.384 3.331 2.153 1.00 87.56 131 ARG A N 1
ATOM 1034 C CA . ARG A 1 131 ? -14.083 2.658 2.304 1.00 87.56 131 ARG A CA 1
ATOM 1035 C C . ARG A 1 131 ? -13.593 2.619 3.746 1.00 87.56 131 ARG A C 1
ATOM 1037 O O . ARG A 1 131 ? -13.047 1.610 4.172 1.00 87.56 131 ARG A O 1
ATOM 1044 N N . HIS A 1 132 ? -13.777 3.704 4.489 1.00 94.00 132 HIS A N 1
ATOM 1045 C CA . HIS A 1 132 ? -13.078 3.933 5.751 1.00 94.00 132 HIS A CA 1
ATOM 1046 C C . HIS A 1 132 ? -13.949 3.708 6.984 1.00 94.00 132 HIS A C 1
ATOM 1048 O O . HIS A 1 132 ? -13.403 3.320 8.010 1.00 94.00 132 HIS A O 1
ATOM 1054 N N . LEU A 1 133 ? -15.279 3.880 6.909 1.00 94.38 133 LEU A N 1
ATOM 1055 C CA . LEU A 1 133 ? -16.150 3.794 8.095 1.00 94.38 133 LEU A CA 1
ATOM 1056 C C . LEU A 1 133 ? -15.975 2.475 8.851 1.00 94.38 133 LEU A C 1
ATOM 1058 O O . LEU A 1 133 ? -15.840 2.475 10.068 1.00 94.38 133 LEU A O 1
ATOM 1062 N N . ARG A 1 134 ? -15.952 1.350 8.129 1.00 95.06 134 ARG A N 1
ATOM 1063 C CA . ARG A 1 134 ? -15.781 0.031 8.748 1.00 95.06 134 ARG A CA 1
ATOM 1064 C C . ARG A 1 134 ? -14.446 -0.080 9.483 1.00 95.06 134 ARG A C 1
ATOM 1066 O O . ARG A 1 134 ? -14.438 -0.478 10.638 1.00 95.06 134 ARG A O 1
ATOM 1073 N N . LEU A 1 135 ? -13.359 0.321 8.828 1.00 95.38 135 LEU A N 1
ATOM 1074 C CA . LEU A 1 135 ? -12.004 0.221 9.369 1.00 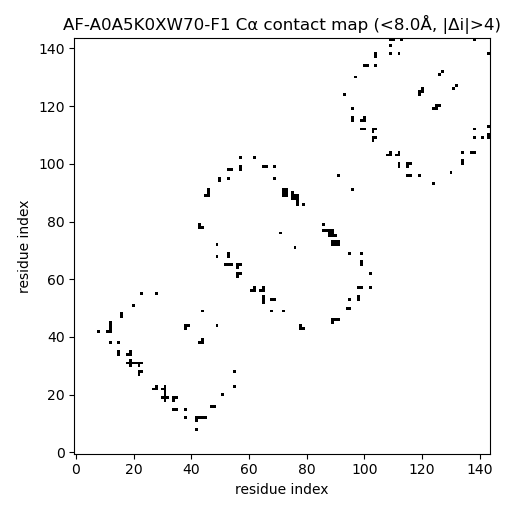95.38 135 LEU A CA 1
ATOM 1075 C C . LEU A 1 135 ? -11.828 1.113 10.608 1.00 95.38 135 LEU A C 1
ATOM 1077 O O . LEU A 1 135 ? -11.255 0.689 11.603 1.00 95.38 135 LEU A O 1
ATOM 1081 N N . VAL A 1 136 ? -12.386 2.329 10.576 1.00 94.19 136 VAL A N 1
ATOM 1082 C CA . VAL A 1 136 ? -12.367 3.260 11.717 1.00 94.19 136 VAL A CA 1
ATOM 1083 C C . VAL A 1 136 ? -13.186 2.717 12.891 1.00 94.19 136 VAL A C 1
ATOM 1085 O O . VAL A 1 136 ? -12.761 2.827 14.036 1.00 94.19 136 VAL A O 1
ATOM 1088 N N . LEU A 1 137 ? -14.341 2.092 12.634 1.00 94.38 137 LEU A N 1
ATOM 1089 C CA . LEU A 1 137 ? -15.129 1.449 13.691 1.00 94.38 137 LEU A CA 1
ATOM 1090 C C . LEU A 1 137 ? -14.403 0.245 14.306 1.00 94.38 137 LEU A C 1
ATOM 1092 O O . LEU A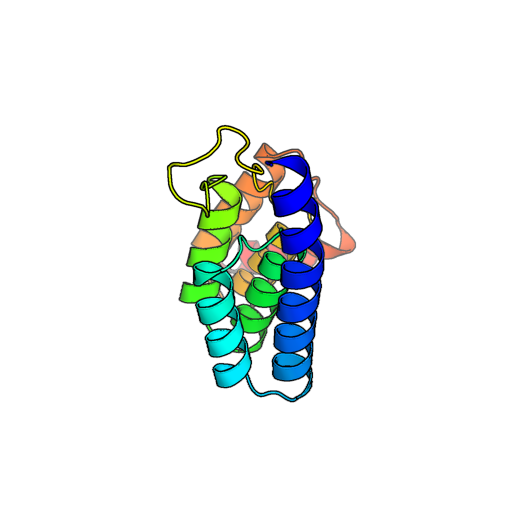 1 137 ? -14.531 0.015 15.506 1.00 94.38 137 LEU A O 1
ATOM 1096 N N . GLU A 1 138 ? -13.669 -0.532 13.510 1.00 94.12 138 GLU A N 1
ATOM 1097 C CA . GLU A 1 138 ? -12.841 -1.636 14.010 1.00 94.12 138 GLU A CA 1
ATOM 1098 C C . GLU A 1 138 ? -11.679 -1.117 14.870 1.00 94.12 138 GLU A C 1
ATOM 1100 O O . GLU A 1 138 ? -11.505 -1.598 15.990 1.00 94.12 138 GLU A O 1
ATOM 1105 N N . ALA A 1 139 ? -10.978 -0.070 14.422 1.00 93.25 139 ALA A N 1
ATOM 1106 C CA . ALA A 1 139 ? -9.927 0.592 15.199 1.00 93.25 139 ALA A CA 1
ATOM 1107 C C . ALA A 1 139 ? -10.456 1.154 16.530 1.00 93.25 139 ALA A C 1
ATOM 1109 O O . ALA A 1 139 ? -9.868 0.920 17.585 1.00 93.25 139 ALA A O 1
ATOM 1110 N N . SER A 1 140 ? -11.627 1.799 16.499 1.00 94.00 140 SER A N 1
ATOM 1111 C CA . SER A 1 140 ? -12.284 2.339 17.693 1.00 94.00 140 SER A CA 1
ATOM 1112 C C . SER A 1 140 ? -12.652 1.252 18.705 1.00 94.00 140 SER A C 1
ATOM 1114 O O . SER A 1 140 ? -12.425 1.412 19.904 1.00 94.00 140 SER A O 1
ATOM 1116 N N . LYS A 1 141 ? -13.153 0.098 18.241 1.00 94.06 141 LYS A N 1
ATOM 1117 C CA . LYS A 1 141 ? -13.410 -1.066 19.110 1.00 94.06 141 LYS A CA 1
ATOM 1118 C C . LYS A 1 141 ? -12.130 -1.632 19.726 1.00 94.06 141 LYS A C 1
ATOM 1120 O O . LYS A 1 141 ? -12.196 -2.195 20.815 1.00 94.06 141 LYS A O 1
ATOM 1125 N N . ALA A 1 142 ? -10.992 -1.473 19.052 1.00 92.75 142 ALA A N 1
ATOM 1126 C CA . ALA A 1 142 ? -9.674 -1.836 19.562 1.00 92.75 142 ALA A CA 1
ATOM 1127 C C . ALA A 1 142 ? -9.062 -0.774 20.503 1.00 92.75 142 ALA A C 1
ATOM 1129 O O . ALA A 1 142 ? -7.939 -0.952 20.973 1.00 92.75 142 ALA A O 1
ATOM 1130 N N . GLY A 1 143 ? -9.792 0.306 20.814 1.00 89.56 143 GLY A N 1
ATOM 1131 C CA . GLY A 1 143 ? -9.362 1.344 21.753 1.00 89.56 143 GLY A CA 1
ATOM 1132 C C . GLY A 1 143 ? -8.403 2.377 21.159 1.00 89.56 143 GLY A C 1
ATOM 1133 O O . GLY A 1 143 ? -7.614 2.956 21.906 1.00 89.56 143 GLY A O 1
ATOM 1134 N N . LYS A 1 144 ? -8.446 2.576 19.840 1.00 85.69 144 LYS A N 1
ATOM 1135 C CA . LYS A 1 144 ? -7.686 3.602 19.117 1.00 85.69 144 LYS A CA 1
ATOM 1136 C C . LYS A 1 144 ? -8.588 4.717 18.604 1.00 85.69 144 LYS A C 1
ATOM 1138 O O . LYS A 1 144 ? -9.797 4.460 18.401 1.00 85.69 144 LYS A O 1
#

Mean predicted aligned error: 6.89 Å

Foldseek 3Di:
DVVVVVVVQVVLQVVLLVQLVVCVVVVNNVSSVVSVVVCLVPHDHAPSSLLSNLLSCLVVLVLVVNVVSLVCLPVQPQSDDDPDPDRPRRHDDPSSLLSNLVSCQVVVVLVVNVVSVVSCVVSVHDDDCVRPVVSVVSSVVVVD

Sequence (144 aa):
VDKICKVARKPLVVTYTGLIKACFDSGSIENGMYVYNHMTKFCSPNLVTYNMMLKAYVGHRMFNDAKGLFWKILEGAEVGSKVTGSGQKLMADSITFNTMLEACAAEEKWDEFECVYQRMLHHGYQFDVKRHLRLVLEASKAGK

Organism: NCBI:txid210225

Radius of gyration: 16.72 Å; Cα contacts (8 Å, |Δi|>4): 119; chains: 1; bounding box: 40×33×49 Å

Solvent-accessible surface area (backbone atoms only — not comparable to full-atom values): 8238 Å² total; per-residue (Å²): 110,70,70,59,55,53,62,58,47,53,61,50,46,54,51,47,46,51,51,28,47,54,24,49,77,70,68,36,53,68,58,18,50,51,47,50,61,52,37,63,77,79,45,60,79,50,70,69,46,50,49,49,52,38,51,49,25,45,78,66,73,33,54,69,62,25,51,54,51,49,52,44,34,65,71,32,52,72,71,65,75,100,71,75,99,71,73,76,70,44,72,69,49,72,66,50,48,51,53,49,44,52,43,18,58,78,67,67,35,51,74,57,29,52,52,52,51,54,51,37,47,74,72,70,49,75,91,44,68,90,77,42,48,65,54,53,52,52,36,42,75,74,75,94

pLDDT: mean 85.1, std 15.33, range [40.25, 97.44]